Protein AF-A0A8D8FF95-F1 (afdb_monomer)

Foldseek 3Di:
DADPPDGDDQCDADPVRAGPLLVCLLVLPQVVNVVVQVVQWAWPDDDDPDTDIDTDCQQQDQAHPVRDGDCSHSLNSLVPDPDVSSVVNCPDDVNVVVVVVCCVPPVVVVVVVVVVVVVVVVVVVVCVVVVPDPPPDPPPDPDDDDDDDDDDDDDDDDDDDDPPVVVPPD

InterPro domains:
  IPR024862 Transient receptor potential cation channel subfamily V [PTHR10582] (2-151)
  IPR036770 Ankyrin repeat-containing domain superfamily [G3DSA:1.25.40.20] (1-91)

pLDDT: mean 76.18, std 18.36, range [29.77, 95.88]

Structure (mmCIF, N/CA/C/O backbone):
data_AF-A0A8D8FF95-F1
#
_entry.id   AF-A0A8D8FF95-F1
#
loop_
_atom_site.group_PDB
_atom_site.id
_atom_site.type_symbol
_atom_site.label_atom_id
_atom_site.label_alt_id
_atom_site.label_comp_id
_atom_site.label_asym_id
_atom_site.label_entity_id
_atom_site.label_seq_id
_atom_site.pdbx_PDB_ins_code
_atom_site.Cartn_x
_atom_site.Cartn_y
_atom_site.Cartn_z
_atom_site.occupancy
_atom_site.B_iso_or_equiv
_atom_site.auth_seq_id
_atom_site.auth_comp_id
_atom_site.auth_asym_id
_atom_site.auth_atom_id
_atom_site.pdbx_PDB_model_num
ATOM 1 N N . LEU A 1 1 ? -17.511 2.266 16.626 1.00 48.50 1 LEU A N 1
ATOM 2 C CA . LEU A 1 1 ? -18.658 1.929 17.514 1.00 48.50 1 LEU A CA 1
ATOM 3 C C . LEU A 1 1 ? -18.395 0.623 18.272 1.00 48.50 1 LEU A C 1
ATOM 5 O O . LEU A 1 1 ? -18.107 -0.384 17.639 1.00 48.50 1 LEU A O 1
ATOM 9 N N . ARG A 1 2 ? -18.455 0.616 19.614 1.00 53.12 2 ARG A N 1
ATOM 10 C CA . ARG A 1 2 ? -18.244 -0.594 20.437 1.00 53.12 2 ARG A CA 1
ATOM 11 C C . ARG A 1 2 ? -19.607 -1.214 20.750 1.00 53.12 2 ARG A C 1
ATOM 13 O O . ARG A 1 2 ? -20.414 -0.587 21.428 1.00 53.12 2 ARG A O 1
ATOM 20 N N . HIS A 1 3 ? -19.891 -2.407 20.229 1.00 58.53 3 HIS A N 1
ATOM 21 C CA . HIS A 1 3 ? -21.154 -3.083 20.519 1.00 58.53 3 HIS A CA 1
ATOM 22 C C . HIS A 1 3 ? -21.218 -3.431 22.024 1.00 58.53 3 HIS A C 1
ATOM 24 O O . HIS A 1 3 ? -20.295 -4.069 22.535 1.00 58.53 3 HIS A O 1
ATOM 30 N N . PRO A 1 4 ? -22.268 -3.019 22.758 1.00 64.50 4 PRO A N 1
ATOM 31 C CA . PRO A 1 4 ? -22.292 -3.085 24.223 1.00 64.50 4 PRO A CA 1
ATOM 32 C C . PRO A 1 4 ? -22.402 -4.507 24.794 1.00 64.50 4 PRO A C 1
ATOM 34 O O . PRO A 1 4 ? -22.164 -4.693 25.982 1.00 64.50 4 PRO A O 1
ATOM 37 N N . LYS A 1 5 ? -22.763 -5.514 23.982 1.00 62.97 5 LYS A N 1
ATOM 38 C CA . LYS A 1 5 ? -23.027 -6.887 24.462 1.00 62.97 5 LYS A CA 1
ATOM 39 C C . LYS A 1 5 ? -22.047 -7.951 23.967 1.00 62.97 5 LYS A C 1
ATOM 41 O O . LYS A 1 5 ? -21.914 -8.984 24.606 1.00 62.97 5 LYS A O 1
ATOM 46 N N . LEU A 1 6 ? -21.374 -7.724 22.841 1.00 62.75 6 LEU A N 1
ATOM 47 C CA . LEU A 1 6 ? -20.467 -8.696 22.220 1.00 62.75 6 LEU A CA 1
ATOM 48 C C . LEU A 1 6 ? -19.271 -7.951 21.623 1.00 62.75 6 LEU A C 1
ATOM 50 O O . LEU A 1 6 ? -19.495 -7.038 20.826 1.00 62.75 6 LEU A O 1
ATOM 54 N N . PRO A 1 7 ? -18.027 -8.315 21.979 1.00 65.56 7 PRO A N 1
ATOM 55 C CA . PRO A 1 7 ? -16.849 -7.742 21.348 1.00 65.56 7 PRO A CA 1
ATOM 56 C C . PRO A 1 7 ? -16.777 -8.160 19.876 1.00 65.56 7 PRO A C 1
ATOM 58 O O . PRO A 1 7 ? -17.186 -9.264 19.508 1.00 65.56 7 PRO A O 1
ATOM 61 N N . CYS A 1 8 ? -16.226 -7.285 19.036 1.00 63.50 8 CYS A N 1
ATOM 62 C CA . CYS A 1 8 ? -15.964 -7.600 17.637 1.00 63.50 8 CYS A CA 1
ATOM 63 C C . CYS A 1 8 ? -14.903 -8.710 17.562 1.00 63.50 8 CYS A C 1
ATOM 65 O O . CYS A 1 8 ? -13.784 -8.541 18.049 1.00 63.50 8 CYS A O 1
ATOM 67 N N . LYS A 1 9 ? -15.263 -9.871 17.005 1.00 68.00 9 LYS A N 1
ATOM 68 C CA . LYS A 1 9 ? -14.341 -10.993 16.797 1.00 68.00 9 LYS A CA 1
ATOM 69 C C . LYS A 1 9 ? -13.789 -10.924 15.375 1.00 68.00 9 LYS A C 1
ATOM 71 O O . LYS A 1 9 ? -14.380 -11.467 14.449 1.00 68.00 9 LYS A O 1
ATOM 76 N N . ASN A 1 10 ? -12.640 -10.277 15.215 1.00 70.62 10 ASN A N 1
ATOM 77 C CA . ASN A 1 10 ? -12.055 -10.013 13.894 1.00 70.62 10 ASN A CA 1
ATOM 78 C C . ASN A 1 10 ? -11.451 -11.261 13.216 1.00 70.62 10 ASN A C 1
ATOM 80 O O . ASN A 1 10 ? -11.166 -11.219 12.027 1.00 70.62 10 ASN A O 1
ATOM 84 N N . GLY A 1 11 ? -11.250 -12.359 13.954 1.00 73.56 11 GLY A N 1
ATOM 85 C CA . GLY A 1 11 ? -10.604 -13.581 13.453 1.00 73.56 11 GLY A CA 1
ATOM 86 C C . GLY A 1 11 ? -11.549 -14.695 12.994 1.00 73.56 11 GLY A C 1
ATOM 87 O O . GLY A 1 11 ? -11.071 -15.767 12.641 1.00 73.56 11 GLY A O 1
ATOM 88 N N . ILE A 1 12 ? -12.872 -14.495 13.036 1.00 82.62 12 ILE A N 1
ATOM 89 C CA . ILE A 1 12 ? -13.821 -15.514 12.560 1.00 82.62 12 ILE A CA 1
ATOM 90 C C . ILE A 1 12 ? -13.899 -15.436 11.040 1.00 82.62 12 ILE A C 1
ATOM 92 O O . ILE A 1 12 ? -14.156 -14.368 10.493 1.00 82.62 12 ILE A O 1
ATOM 96 N N . VAL A 1 13 ? -13.705 -16.569 10.375 1.00 86.56 13 VAL A N 1
ATOM 97 C CA . VAL A 1 13 ? -13.833 -16.685 8.922 1.00 86.56 13 VAL A CA 1
ATOM 98 C C . VAL A 1 13 ? -15.236 -17.144 8.528 1.00 86.56 13 VAL A C 1
ATOM 100 O O . VAL A 1 13 ? -15.884 -17.887 9.265 1.00 86.56 13 VAL A O 1
ATOM 103 N N . ASN A 1 14 ? -15.709 -16.690 7.369 1.00 88.31 14 ASN A N 1
ATOM 104 C CA . ASN A 1 14 ? -16.917 -17.221 6.737 1.00 88.31 14 ASN A CA 1
ATOM 105 C C . ASN A 1 14 ? -16.626 -18.537 5.980 1.00 88.31 14 ASN A C 1
ATOM 107 O O . ASN A 1 14 ? -15.486 -18.997 5.933 1.00 88.31 14 ASN A O 1
ATOM 111 N N . GLU A 1 15 ? -17.643 -19.126 5.341 1.00 89.19 15 GLU A N 1
ATOM 112 C CA . GLU A 1 15 ? -17.494 -20.341 4.512 1.00 89.19 15 GLU A CA 1
ATOM 113 C C . GLU A 1 15 ? -16.517 -20.163 3.336 1.00 89.19 15 GLU A C 1
ATOM 115 O O . GLU A 1 15 ? -15.928 -21.129 2.863 1.00 89.19 15 GLU A O 1
ATOM 120 N N . ALA A 1 16 ? -16.297 -18.922 2.897 1.00 84.50 16 ALA A N 1
ATOM 121 C CA . ALA A 1 16 ? -15.318 -18.567 1.874 1.00 84.50 16 ALA A CA 1
ATOM 122 C C . ALA A 1 16 ? -13.911 -18.278 2.444 1.00 84.50 16 ALA A C 1
ATOM 124 O O . ALA A 1 16 ? -13.042 -17.812 1.710 1.00 84.50 16 ALA A O 1
ATOM 125 N N . GLY A 1 17 ? -13.676 -18.509 3.742 1.00 84.44 17 GLY A N 1
ATOM 126 C CA . GLY A 1 17 ? -12.381 -18.284 4.391 1.00 84.44 17 GLY A CA 1
ATOM 127 C C . GLY A 1 17 ? -12.026 -16.812 4.639 1.00 84.44 17 GLY A C 1
ATOM 128 O O . GLY A 1 17 ? -10.872 -16.502 4.924 1.00 84.44 17 GLY A O 1
ATOM 129 N N . LEU A 1 18 ? -12.991 -15.895 4.536 1.00 86.50 18 LEU A N 1
ATOM 130 C CA . LEU A 1 18 ? -12.795 -14.453 4.695 1.00 86.50 18 LEU A CA 1
ATOM 131 C C . LEU A 1 18 ? -13.155 -14.008 6.114 1.00 86.50 18 LEU A C 1
ATOM 133 O O . LEU A 1 18 ? -14.257 -14.261 6.602 1.00 86.50 18 LEU A O 1
ATOM 137 N N . THR A 1 19 ? -12.242 -13.280 6.748 1.00 88.62 19 THR A N 1
ATOM 138 C CA . THR A 1 19 ? -12.520 -12.481 7.949 1.00 88.62 19 THR A CA 1
ATOM 139 C C . THR A 1 19 ? -13.381 -11.260 7.600 1.00 88.62 19 THR A C 1
ATOM 141 O O . THR A 1 19 ? -13.372 -10.829 6.441 1.00 88.62 19 THR A O 1
ATOM 144 N N . PRO A 1 20 ? -14.071 -10.626 8.569 1.00 88.44 20 PRO A N 1
ATOM 145 C CA . PRO A 1 20 ? -14.856 -9.414 8.325 1.00 88.44 20 PRO A CA 1
ATOM 146 C C . PRO A 1 20 ? -14.057 -8.300 7.635 1.00 88.44 20 PRO A C 1
ATOM 148 O O . PRO A 1 20 ? -14.585 -7.625 6.755 1.00 88.44 20 PRO A O 1
ATOM 151 N N . LEU A 1 21 ? -12.768 -8.167 7.972 1.00 88.38 21 LEU A N 1
ATOM 152 C CA . LEU A 1 21 ? -11.862 -7.198 7.354 1.00 88.38 21 LEU A CA 1
ATOM 153 C C . LEU A 1 21 ? -11.608 -7.532 5.876 1.00 88.38 21 LEU A C 1
ATOM 155 O O . LEU A 1 21 ? -11.799 -6.692 5.000 1.00 88.38 21 LEU A O 1
ATOM 159 N N . THR A 1 22 ? -11.232 -8.778 5.581 1.00 89.38 22 THR A N 1
ATOM 160 C CA . THR A 1 22 ? -10.985 -9.233 4.199 1.00 89.38 22 THR A CA 1
ATOM 161 C C . THR A 1 22 ? -12.263 -9.265 3.355 1.00 89.38 22 THR A C 1
ATOM 163 O O . THR A 1 22 ? -12.218 -9.056 2.146 1.00 89.38 22 THR A O 1
ATOM 166 N N . LEU A 1 23 ? -13.424 -9.464 3.988 1.00 90.00 23 LEU A N 1
ATOM 167 C CA . LEU A 1 23 ? -14.730 -9.379 3.344 1.00 90.00 23 LEU A CA 1
ATOM 168 C C . LEU A 1 23 ? -15.058 -7.932 2.954 1.00 90.00 23 LEU A C 1
ATOM 170 O O . LEU A 1 23 ? -15.501 -7.701 1.832 1.00 90.00 23 LEU A O 1
ATOM 174 N N . ALA A 1 24 ? -14.802 -6.962 3.840 1.00 89.62 24 ALA A N 1
ATOM 175 C CA . ALA A 1 24 ? -14.959 -5.540 3.527 1.00 89.62 24 ALA A CA 1
ATOM 176 C C . ALA A 1 24 ? -14.076 -5.128 2.337 1.00 89.62 24 ALA A C 1
ATOM 178 O O . ALA A 1 24 ? -14.561 -4.460 1.421 1.00 89.62 24 ALA A O 1
ATOM 179 N N . CYS A 1 25 ? -12.835 -5.631 2.304 1.00 89.31 25 CYS A N 1
ATOM 180 C CA . CYS A 1 25 ? -11.923 -5.458 1.173 1.00 89.31 25 CYS A CA 1
ATOM 181 C C . CYS A 1 25 ? -12.515 -6.045 -0.108 1.00 89.31 25 CYS A C 1
ATOM 183 O O . CYS A 1 25 ? -12.583 -5.356 -1.111 1.00 89.31 25 CYS A O 1
ATOM 185 N N . ARG A 1 26 ? -13.020 -7.285 -0.075 1.00 90.31 26 ARG A N 1
ATOM 186 C CA . ARG A 1 26 ? -13.570 -7.953 -1.267 1.00 90.31 26 ARG A CA 1
ATOM 187 C C . ARG A 1 26 ? -14.818 -7.275 -1.837 1.00 90.31 26 ARG A C 1
ATOM 189 O O . ARG A 1 26 ? -15.080 -7.365 -3.036 1.00 90.31 26 ARG A O 1
ATOM 196 N N . ILE A 1 27 ? -15.626 -6.650 -0.986 1.00 90.44 27 ILE A N 1
ATOM 197 C CA . ILE A 1 27 ? -16.832 -5.938 -1.423 1.00 90.44 27 ILE A CA 1
ATOM 198 C C . ILE A 1 27 ? -16.463 -4.565 -2.011 1.00 90.44 27 ILE A C 1
ATOM 200 O O . ILE A 1 27 ? -17.156 -4.110 -2.928 1.00 90.44 27 ILE A O 1
ATOM 204 N N . GLY A 1 28 ? -15.366 -3.958 -1.548 1.00 88.56 28 GLY A N 1
ATOM 205 C CA . GLY A 1 28 ? -14.968 -2.596 -1.901 1.00 88.56 28 GLY A CA 1
ATOM 206 C C . GLY A 1 28 ? -15.656 -1.548 -1.021 1.00 88.56 28 GLY A C 1
ATOM 207 O O . GLY A 1 28 ? -16.159 -0.570 -1.546 1.00 88.56 28 GLY A O 1
ATOM 208 N N . ARG A 1 29 ? -15.779 -1.785 0.296 1.00 90.06 29 ARG A N 1
ATOM 209 C CA . ARG A 1 29 ? -16.301 -0.790 1.260 1.00 90.06 29 ARG A CA 1
ATOM 210 C C . ARG A 1 29 ? -15.165 -0.158 2.062 1.00 90.06 29 ARG A C 1
ATOM 212 O O . ARG A 1 29 ? -14.773 -0.693 3.102 1.00 90.06 29 ARG A O 1
ATOM 219 N N . ASP A 1 30 ? -14.637 0.945 1.560 1.00 88.88 30 ASP A N 1
ATOM 220 C CA . ASP A 1 30 ? -13.476 1.673 2.081 1.00 88.88 30 ASP A CA 1
ATOM 221 C C . ASP A 1 30 ? -13.720 2.291 3.470 1.00 88.88 30 ASP A C 1
ATOM 223 O O . ASP A 1 30 ? -12.899 2.108 4.372 1.00 88.88 30 ASP A O 1
ATOM 227 N N . GLU A 1 31 ? -14.879 2.913 3.703 1.00 88.62 31 GLU A N 1
ATOM 228 C CA . GLU A 1 31 ? -15.222 3.518 5.000 1.00 88.62 31 GLU A CA 1
ATOM 229 C C . GLU A 1 31 ? -15.203 2.485 6.139 1.00 88.62 31 GLU A C 1
ATOM 231 O O . GLU A 1 31 ? -14.570 2.680 7.179 1.00 88.62 31 GLU A O 1
ATOM 236 N N . VAL A 1 32 ? -15.860 1.340 5.915 1.00 89.19 32 VAL A N 1
ATOM 237 C CA . VAL A 1 32 ? -15.946 0.242 6.891 1.00 89.19 32 VAL A CA 1
ATOM 238 C C . VAL A 1 32 ? -14.571 -0.368 7.135 1.00 89.19 32 VAL A C 1
ATOM 240 O O . VAL A 1 32 ? -14.231 -0.694 8.273 1.00 89.19 32 VAL A O 1
ATOM 243 N N . PHE A 1 33 ? -13.775 -0.520 6.076 1.00 88.69 33 PHE A N 1
ATOM 244 C CA . PHE A 1 33 ? -12.403 -0.995 6.183 1.00 88.69 33 PHE A CA 1
ATOM 245 C C . PHE A 1 33 ? -11.568 -0.069 7.075 1.00 88.69 33 PHE A C 1
ATOM 247 O O . PHE A 1 33 ? -10.939 -0.550 8.020 1.00 88.69 33 PHE A O 1
ATOM 254 N N . ARG A 1 34 ? -11.624 1.248 6.841 1.00 86.56 34 ARG A N 1
ATOM 255 C CA . ARG A 1 34 ? -10.876 2.235 7.628 1.00 86.56 34 ARG A CA 1
ATOM 256 C C . ARG A 1 34 ? -11.298 2.231 9.093 1.00 86.56 34 ARG A C 1
ATOM 258 O O . ARG A 1 34 ? -10.435 2.146 9.964 1.00 86.56 34 ARG A O 1
ATOM 265 N N . GLU A 1 35 ? -12.601 2.234 9.375 1.00 87.50 35 GLU A N 1
ATOM 266 C CA . GLU A 1 35 ? -13.094 2.162 10.756 1.00 87.50 35 GLU A CA 1
ATOM 267 C C . GLU A 1 35 ? -12.662 0.869 11.460 1.00 87.50 35 GLU A C 1
ATOM 269 O O . GLU A 1 35 ? -12.222 0.902 12.611 1.00 87.50 35 GLU A O 1
ATOM 274 N N . MET A 1 36 ? -12.763 -0.286 10.792 1.00 86.69 36 MET A N 1
ATOM 275 C CA . MET A 1 36 ? -12.325 -1.564 11.366 1.00 86.69 36 MET A CA 1
ATOM 276 C C . MET A 1 36 ? -10.826 -1.566 11.670 1.00 86.69 36 MET A C 1
ATOM 278 O O . MET A 1 36 ? -10.400 -2.124 12.686 1.00 86.69 36 MET A O 1
ATOM 282 N N . LEU A 1 37 ? -10.036 -0.940 10.802 1.00 85.56 37 LEU A N 1
ATOM 283 C CA . LEU A 1 37 ? -8.591 -0.875 10.930 1.00 85.56 37 LEU A CA 1
ATOM 284 C C . LEU A 1 37 ? -8.181 0.066 12.075 1.00 85.56 37 LEU A C 1
ATOM 286 O O . LEU A 1 37 ? -7.374 -0.329 12.918 1.00 85.56 37 LEU A O 1
ATOM 290 N N . GLU A 1 38 ? -8.815 1.232 12.197 1.00 84.69 38 GLU A N 1
ATOM 291 C CA . GLU A 1 38 ? -8.641 2.158 13.327 1.00 84.69 38 GLU A CA 1
ATOM 292 C C . GLU A 1 38 ? -9.074 1.542 14.664 1.00 84.69 38 GLU A C 1
ATOM 294 O O . GLU A 1 38 ? -8.375 1.684 15.665 1.00 84.69 38 GLU A O 1
ATOM 299 N N . LEU A 1 39 ? -10.175 0.784 14.692 1.00 84.88 39 LEU A N 1
ATOM 300 C CA . LEU A 1 39 ? -10.617 0.064 15.894 1.00 84.88 39 LEU A CA 1
ATOM 301 C C . LEU A 1 39 ? -9.657 -1.056 16.312 1.00 84.88 39 LEU A C 1
ATOM 303 O O . LEU A 1 39 ? -9.619 -1.425 17.487 1.00 84.88 39 LEU A O 1
ATOM 307 N N . SER A 1 40 ? -8.921 -1.627 15.357 1.00 82.38 40 SER A N 1
ATOM 308 C CA . SER A 1 40 ? -7.906 -2.650 15.623 1.00 82.38 40 SER A CA 1
ATO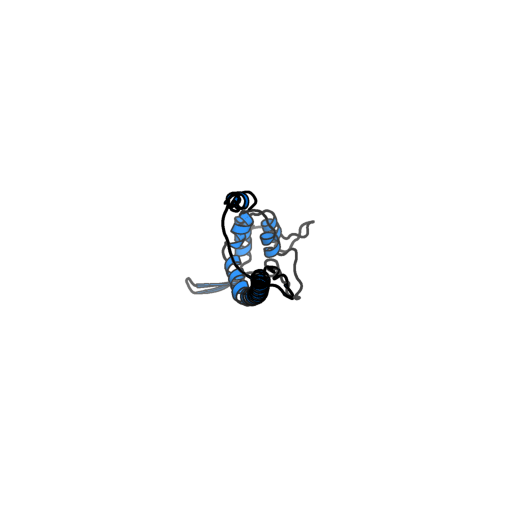M 309 C C . SER A 1 40 ? -6.564 -2.065 16.072 1.00 82.38 40 SER A C 1
ATOM 311 O O . SER A 1 40 ? -5.710 -2.809 16.560 1.00 82.38 40 SER A O 1
ATOM 313 N N . ALA A 1 41 ? -6.382 -0.751 15.923 1.00 85.44 41 ALA A N 1
ATOM 314 C CA . ALA A 1 41 ? -5.166 -0.063 16.307 1.00 85.44 41 ALA A CA 1
ATOM 315 C C . ALA A 1 41 ? -4.992 -0.077 17.828 1.00 85.44 41 ALA A C 1
ATOM 317 O O . ALA A 1 41 ? -5.927 0.153 18.599 1.00 85.44 41 ALA A O 1
ATOM 318 N N . ARG A 1 42 ? -3.759 -0.319 18.268 1.00 88.19 42 ARG A N 1
ATOM 319 C CA . ARG A 1 42 ? -3.378 -0.264 19.675 1.00 88.19 42 ARG A CA 1
ATOM 320 C C . ARG A 1 42 ? -2.485 0.939 19.916 1.00 88.19 42 ARG A C 1
ATOM 322 O O . ARG A 1 42 ? -1.380 0.998 19.390 1.00 88.19 42 ARG A O 1
ATOM 329 N N . GLU A 1 43 ? -2.941 1.857 20.756 1.00 89.75 43 GLU A N 1
ATOM 330 C CA . GLU A 1 43 ? -2.120 2.965 21.240 1.00 89.75 43 GLU A CA 1
ATOM 331 C C . GLU A 1 43 ? -1.044 2.430 22.200 1.00 89.75 43 GLU A C 1
ATOM 333 O O . GLU A 1 43 ? -1.347 1.733 23.173 1.00 89.75 43 GLU A O 1
ATOM 338 N N . PHE A 1 44 ? 0.221 2.718 21.901 1.00 90.56 44 PHE A N 1
ATOM 339 C CA . PHE A 1 44 ? 1.358 2.419 22.771 1.00 90.56 44 PHE A CA 1
ATOM 340 C C . PHE A 1 44 ? 1.562 3.526 23.801 1.00 90.56 44 PHE A C 1
ATOM 342 O O . PHE A 1 44 ? 1.762 3.242 24.980 1.00 90.56 44 PHE A O 1
ATOM 349 N N . TRP A 1 45 ? 1.520 4.780 23.351 1.00 93.12 45 TRP A N 1
ATOM 350 C CA . TRP A 1 45 ? 1.642 5.962 24.197 1.00 93.12 45 TRP A CA 1
ATOM 351 C C . TRP A 1 45 ? 1.066 7.196 23.495 1.00 93.12 45 TRP A C 1
ATOM 353 O O . TRP A 1 45 ? 1.017 7.269 22.263 1.00 93.12 45 TRP A O 1
ATOM 363 N N . ARG A 1 46 ? 0.694 8.197 24.297 1.00 94.25 46 ARG A N 1
ATOM 364 C CA . ARG A 1 46 ? 0.273 9.520 23.832 1.00 94.25 46 ARG A CA 1
ATOM 365 C C . ARG A 1 46 ? 0.831 10.607 24.729 1.00 94.25 46 ARG A C 1
ATOM 367 O O . ARG A 1 46 ? 0.674 10.558 25.947 1.00 94.25 46 ARG A O 1
ATOM 374 N N . TYR A 1 47 ? 1.444 11.605 24.108 1.00 94.06 47 TYR A N 1
ATOM 375 C CA . TYR A 1 47 ? 1.912 12.814 24.766 1.00 94.06 47 TYR A CA 1
ATOM 376 C C . TYR A 1 47 ? 1.287 14.027 24.084 1.00 94.06 47 TYR A C 1
ATOM 378 O O . TYR A 1 47 ? 1.649 14.370 22.960 1.00 94.06 47 TYR A O 1
ATOM 386 N N . SER A 1 48 ? 0.343 14.677 24.769 1.00 93.31 48 SER A N 1
ATOM 387 C CA . SER A 1 48 ? -0.396 15.827 24.237 1.00 93.31 48 SER A CA 1
ATOM 388 C C . SER A 1 48 ? -1.038 15.521 22.868 1.00 93.31 48 SER A C 1
ATOM 390 O O . SER A 1 48 ? -2.001 14.755 22.804 1.00 93.31 48 SER A O 1
ATOM 392 N N . ASN A 1 49 ? -0.494 16.075 21.779 1.00 92.12 49 ASN A N 1
ATOM 393 C CA . ASN A 1 49 ? -0.940 15.910 20.395 1.00 92.12 49 ASN A CA 1
ATOM 394 C C . ASN A 1 49 ? -0.200 14.806 19.615 1.00 92.12 49 ASN A C 1
ATOM 396 O O . ASN A 1 49 ? -0.556 14.539 18.469 1.00 92.12 49 ASN A O 1
ATOM 400 N N . ILE A 1 50 ? 0.822 14.173 20.197 1.00 91.12 50 ILE A N 1
ATOM 401 C CA . ILE A 1 50 ? 1.598 13.107 19.553 1.00 91.12 50 ILE A CA 1
ATOM 402 C C . ILE A 1 50 ? 1.114 11.754 20.073 1.00 91.12 50 ILE A C 1
ATOM 404 O O . ILE A 1 50 ? 1.051 11.529 21.282 1.00 91.12 50 ILE A O 1
ATOM 408 N N . THR A 1 51 ? 0.786 10.844 19.155 1.00 90.06 51 THR A N 1
ATOM 409 C CA . THR A 1 51 ? 0.344 9.475 19.453 1.00 90.06 51 THR A CA 1
ATOM 410 C C . THR A 1 51 ? 1.224 8.469 18.724 1.00 90.06 51 THR A C 1
ATOM 412 O O . THR A 1 51 ? 1.579 8.666 17.561 1.00 90.06 51 THR A O 1
ATOM 415 N N . CYS A 1 52 ? 1.575 7.380 19.402 1.00 88.69 52 CYS A N 1
ATOM 416 C CA . CYS A 1 52 ? 2.177 6.210 18.780 1.00 88.69 52 CYS A CA 1
ATOM 417 C C . CYS A 1 52 ? 1.180 5.062 18.864 1.00 88.69 52 CYS A C 1
ATOM 419 O O . CYS A 1 52 ? 0.862 4.593 19.957 1.00 88.69 52 CYS A O 1
ATOM 421 N N . SER A 1 53 ? 0.710 4.607 17.706 1.00 88.06 53 SER A N 1
ATOM 422 C CA . SER A 1 53 ? -0.265 3.526 17.592 1.00 88.06 53 SER A CA 1
ATOM 423 C C . SER A 1 53 ? 0.242 2.462 16.628 1.00 88.06 53 SER A C 1
ATOM 425 O O . SER A 1 53 ? 0.786 2.783 15.574 1.00 88.06 53 SER A O 1
ATOM 427 N N . GLY A 1 54 ? 0.070 1.196 16.995 1.00 88.38 54 GLY A N 1
ATOM 428 C CA . GLY A 1 54 ? 0.409 0.041 16.171 1.00 88.38 54 GLY A CA 1
ATOM 429 C C . GLY A 1 54 ? -0.823 -0.590 15.545 1.00 88.38 54 GLY A C 1
ATOM 430 O O . GLY A 1 54 ? -1.835 -0.777 16.222 1.00 88.38 54 GLY A O 1
ATOM 431 N N . TYR A 1 55 ? -0.708 -0.975 14.276 1.00 87.75 55 TYR A N 1
ATOM 432 C CA . TYR A 1 55 ? -1.747 -1.690 13.539 1.00 87.75 55 TYR A CA 1
ATOM 433 C C . TYR A 1 55 ? -1.350 -3.162 13.356 1.00 87.75 55 TYR A C 1
ATOM 435 O O . TYR A 1 55 ? -0.197 -3.446 13.022 1.00 87.75 55 TYR A O 1
ATOM 443 N N . PRO A 1 56 ? -2.265 -4.120 13.578 1.00 80.94 56 PRO A N 1
ATOM 444 C CA . PRO A 1 56 ? -1.966 -5.536 13.403 1.00 80.94 56 PRO A CA 1
ATOM 445 C C . PRO A 1 56 ? -1.814 -5.897 11.915 1.00 80.94 56 PRO A C 1
ATOM 447 O O . PRO A 1 56 ? -2.722 -5.677 11.119 1.00 80.94 56 PRO A O 1
ATOM 450 N N . LEU A 1 57 ? -0.682 -6.507 11.548 1.00 77.69 57 LEU A N 1
ATOM 451 C CA . LEU A 1 57 ? -0.326 -6.796 10.148 1.00 77.69 57 LEU A CA 1
ATOM 452 C C . LEU A 1 57 ? -0.794 -8.169 9.629 1.00 77.69 57 LEU A C 1
ATOM 454 O O . LEU A 1 57 ? -0.892 -8.347 8.422 1.00 77.69 57 LEU A O 1
ATOM 458 N N . ASN A 1 58 ? -1.135 -9.126 10.503 1.00 72.94 58 ASN A N 1
ATOM 459 C CA . ASN A 1 58 ? -1.323 -10.547 10.143 1.00 72.94 58 ASN A CA 1
ATOM 460 C C . ASN A 1 58 ? -2.357 -10.839 9.036 1.00 72.94 58 ASN A C 1
ATOM 462 O O . ASN A 1 58 ? -2.215 -11.823 8.317 1.00 72.94 58 ASN A O 1
ATOM 466 N N . ALA A 1 59 ? -3.421 -10.037 8.934 1.00 71.50 59 ALA A N 1
ATOM 467 C CA . ALA A 1 59 ? -4.447 -10.172 7.890 1.00 71.50 59 ALA A CA 1
ATOM 468 C C . ALA A 1 59 ? -4.399 -9.031 6.861 1.00 71.50 59 ALA A C 1
ATOM 470 O O . ALA A 1 59 ? -5.102 -9.074 5.850 1.00 71.50 59 ALA A O 1
ATOM 471 N N . LEU A 1 60 ? -3.597 -8.001 7.143 1.00 78.62 60 LEU A N 1
ATOM 472 C CA . LEU A 1 60 ? -3.450 -6.825 6.299 1.00 78.62 60 LEU A CA 1
ATOM 473 C C . LEU A 1 60 ? -2.377 -7.066 5.237 1.00 78.62 60 LEU A C 1
ATOM 475 O O . LEU A 1 60 ? -2.603 -6.774 4.066 1.00 78.62 60 LEU A O 1
ATOM 479 N N . ASP A 1 61 ? -1.245 -7.638 5.648 1.00 82.31 61 ASP A N 1
ATOM 480 C CA . ASP A 1 61 ? -0.086 -7.861 4.797 1.00 82.31 61 ASP A CA 1
ATOM 481 C C . ASP A 1 61 ? -0.074 -9.254 4.146 1.00 82.31 61 ASP A C 1
ATOM 483 O O . ASP A 1 61 ? -0.656 -10.208 4.660 1.00 82.31 61 ASP A O 1
ATOM 487 N N . THR A 1 62 ? 0.608 -9.387 3.007 1.00 81.19 62 THR A N 1
ATOM 488 C CA . THR A 1 62 ? 0.740 -10.627 2.223 1.00 81.19 62 THR A CA 1
ATOM 489 C C . THR A 1 62 ? 1.652 -11.666 2.891 1.00 81.19 62 THR A C 1
ATOM 491 O O . THR A 1 62 ? 1.708 -12.807 2.438 1.00 81.19 62 THR A O 1
ATOM 494 N N . LEU A 1 63 ? 2.373 -11.308 3.957 1.00 76.12 63 LEU A N 1
ATOM 495 C CA . LEU A 1 63 ? 3.299 -12.201 4.656 1.00 76.12 63 LEU A CA 1
ATOM 496 C C . LEU A 1 63 ? 2.735 -12.612 6.021 1.00 76.12 63 LEU A C 1
ATOM 498 O O . LEU A 1 63 ? 2.373 -11.757 6.830 1.00 76.12 63 LEU A O 1
ATOM 502 N N . MET A 1 64 ? 2.692 -13.916 6.292 1.00 73.69 64 MET A N 1
ATOM 503 C CA . MET A 1 64 ? 2.385 -14.434 7.626 1.00 73.69 64 MET A CA 1
ATOM 504 C C . MET A 1 64 ? 3.651 -14.445 8.510 1.00 73.69 64 MET A C 1
ATOM 506 O O . MET A 1 64 ? 4.771 -14.438 7.992 1.00 73.69 64 MET A O 1
ATOM 510 N N . PRO A 1 65 ? 3.513 -14.502 9.851 1.00 71.94 65 PRO A N 1
ATOM 511 C CA . PRO A 1 65 ? 4.655 -14.550 10.773 1.00 71.94 65 PRO A CA 1
ATOM 512 C C . PRO A 1 65 ? 5.570 -15.773 10.603 1.00 71.94 65 PRO A C 1
ATOM 514 O O . PRO A 1 65 ? 6.690 -15.767 11.102 1.00 71.94 65 PRO A O 1
ATOM 517 N N . ASP A 1 66 ? 5.101 -16.818 9.922 1.00 78.50 66 ASP A N 1
ATOM 518 C CA . ASP A 1 66 ? 5.868 -18.023 9.588 1.00 78.50 66 ASP A CA 1
ATOM 519 C C . ASP A 1 66 ? 6.688 -17.884 8.288 1.00 78.50 66 ASP A C 1
ATOM 521 O O . ASP A 1 66 ? 7.379 -18.820 7.889 1.00 78.50 66 ASP A O 1
ATOM 525 N N . GLY A 1 67 ? 6.619 -16.725 7.623 1.00 73.88 67 GLY A N 1
ATOM 526 C CA . GLY A 1 67 ? 7.275 -16.464 6.342 1.00 73.88 67 GLY A CA 1
ATOM 527 C C . GLY A 1 67 ? 6.504 -16.973 5.120 1.00 73.88 67 GLY A C 1
ATOM 528 O O . GLY A 1 67 ? 6.967 -16.786 3.994 1.00 73.88 67 GLY A O 1
ATOM 529 N N . SER A 1 68 ? 5.334 -17.590 5.306 1.00 80.12 68 SER A N 1
ATOM 530 C CA . SER A 1 68 ? 4.465 -18.009 4.207 1.00 80.12 68 SER A CA 1
ATOM 531 C C . SER A 1 68 ? 3.679 -16.832 3.620 1.00 80.12 68 SER A C 1
ATOM 533 O O . SER A 1 68 ? 3.485 -15.786 4.246 1.00 80.12 68 SER A O 1
ATOM 535 N N . THR A 1 69 ? 3.242 -16.992 2.369 1.00 80.62 69 THR A N 1
ATOM 536 C CA . THR A 1 69 ? 2.426 -15.993 1.670 1.00 80.62 69 THR A CA 1
ATOM 537 C C . THR A 1 69 ? 0.948 -16.254 1.938 1.00 80.62 69 THR A C 1
ATOM 539 O O . THR A 1 69 ? 0.443 -17.338 1.641 1.00 80.62 69 THR A O 1
ATOM 542 N N . ASN A 1 70 ? 0.243 -15.255 2.462 1.00 80.31 70 ASN A N 1
ATOM 543 C CA . ASN A 1 70 ? -1.196 -15.316 2.666 1.00 80.31 70 ASN A CA 1
ATOM 544 C C . ASN A 1 70 ? -1.924 -14.754 1.430 1.00 80.31 70 ASN A C 1
ATOM 546 O O . ASN A 1 70 ? -1.932 -13.556 1.156 1.00 80.31 70 ASN A O 1
ATOM 550 N N . TRP A 1 71 ? -2.544 -15.654 0.666 1.00 80.19 71 TRP A N 1
ATOM 551 C CA . TRP A 1 71 ? -3.301 -15.324 -0.548 1.00 80.19 71 TRP A CA 1
ATOM 552 C C . TRP A 1 71 ? -4.666 -14.686 -0.267 1.00 80.19 71 TRP A C 1
ATOM 554 O O . TRP A 1 71 ? -5.277 -14.116 -1.164 1.00 80.19 71 TRP A O 1
ATOM 564 N N . ASN A 1 72 ? -5.139 -14.761 0.976 1.00 81.50 72 ASN A N 1
ATOM 565 C CA . ASN A 1 72 ? -6.385 -14.144 1.424 1.00 81.50 72 ASN A CA 1
ATOM 566 C C . ASN A 1 72 ? -6.134 -12.830 2.181 1.00 81.50 72 ASN A C 1
ATOM 568 O O . ASN A 1 72 ? -7.041 -12.316 2.836 1.00 81.50 72 ASN A O 1
ATOM 572 N N . SER A 1 73 ? -4.917 -12.284 2.115 1.00 85.31 73 SER A N 1
ATOM 573 C CA . SER A 1 73 ? -4.584 -11.005 2.740 1.00 85.31 73 SER A CA 1
ATOM 574 C C . SER A 1 73 ? -5.376 -9.854 2.139 1.00 85.31 73 SER A C 1
ATOM 576 O O . SER A 1 73 ? -5.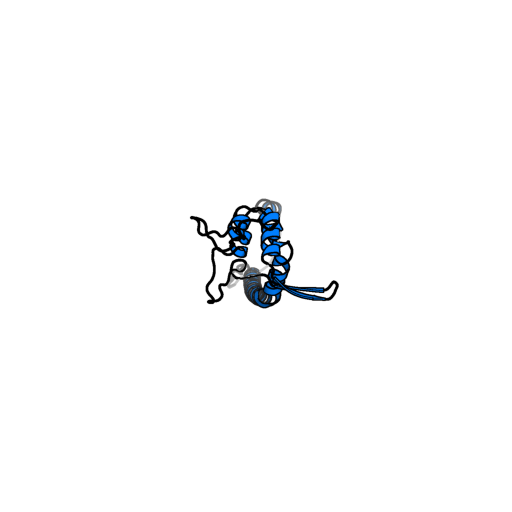609 -9.804 0.929 1.00 85.31 73 SER A O 1
ATOM 578 N N . ALA A 1 74 ? -5.727 -8.883 2.983 1.00 86.94 74 ALA A N 1
ATOM 579 C CA . ALA A 1 74 ? -6.447 -7.686 2.566 1.00 86.94 74 ALA A CA 1
ATOM 580 C C . ALA A 1 74 ? -5.734 -6.971 1.409 1.00 86.94 74 ALA A C 1
ATOM 582 O O . ALA A 1 74 ? -6.359 -6.710 0.388 1.00 86.94 74 ALA A O 1
ATOM 583 N N . LEU A 1 75 ? -4.418 -6.750 1.513 1.00 86.88 75 LEU A N 1
ATOM 584 C CA . LEU A 1 75 ? -3.639 -6.070 0.474 1.00 86.88 75 LEU A CA 1
ATOM 585 C C . LEU A 1 75 ? -3.691 -6.806 -0.877 1.00 86.88 75 LEU A C 1
ATOM 587 O O . LEU A 1 75 ? -3.822 -6.166 -1.914 1.00 86.88 75 LEU A O 1
ATOM 591 N N . PHE A 1 76 ? -3.669 -8.142 -0.882 1.00 88.06 76 PHE A N 1
ATOM 592 C CA . PHE A 1 76 ? -3.781 -8.924 -2.118 1.00 88.06 76 PHE A CA 1
ATOM 593 C C . PHE A 1 76 ? -5.186 -8.851 -2.731 1.00 88.06 76 PHE A C 1
ATOM 595 O O . PHE A 1 76 ? -5.329 -8.713 -3.945 1.00 88.06 76 PHE A O 1
ATOM 602 N N . ILE A 1 77 ? -6.230 -8.905 -1.899 1.00 89.31 77 ILE A N 1
ATOM 603 C CA . ILE A 1 77 ? -7.625 -8.775 -2.344 1.00 89.31 77 ILE A CA 1
ATOM 604 C C . ILE A 1 77 ? -7.875 -7.390 -2.952 1.00 89.31 77 ILE A C 1
ATOM 606 O O . ILE A 1 77 ? -8.524 -7.303 -3.991 1.00 89.31 77 ILE A O 1
ATOM 610 N N . ILE A 1 78 ? -7.347 -6.333 -2.329 1.00 89.44 78 ILE A N 1
ATOM 611 C CA . ILE A 1 78 ? -7.490 -4.953 -2.806 1.00 89.44 78 ILE A CA 1
ATOM 612 C C . ILE A 1 78 ? -6.728 -4.765 -4.126 1.00 89.44 78 ILE A C 1
ATOM 614 O O . ILE A 1 78 ? -7.307 -4.262 -5.083 1.00 89.44 78 ILE A O 1
ATOM 618 N N . LEU A 1 79 ? -5.477 -5.236 -4.221 1.00 87.62 79 LEU A N 1
ATOM 619 C CA . LEU A 1 79 ? -4.673 -5.141 -5.451 1.00 87.62 79 LEU A CA 1
ATOM 620 C C . LEU A 1 79 ? -5.288 -5.890 -6.641 1.00 87.62 79 LEU A C 1
ATOM 622 O O . LEU A 1 79 ? -5.180 -5.432 -7.774 1.00 87.62 79 LEU A O 1
ATOM 626 N N . ASN A 1 80 ? -5.923 -7.039 -6.398 1.00 88.19 80 ASN A N 1
ATOM 627 C CA . ASN A 1 80 ? -6.628 -7.786 -7.445 1.00 88.19 80 ASN A CA 1
ATOM 628 C C . ASN A 1 80 ? -8.017 -7.214 -7.762 1.00 88.19 80 ASN A C 1
ATOM 630 O O . ASN A 1 80 ? -8.687 -7.681 -8.686 1.00 88.19 80 A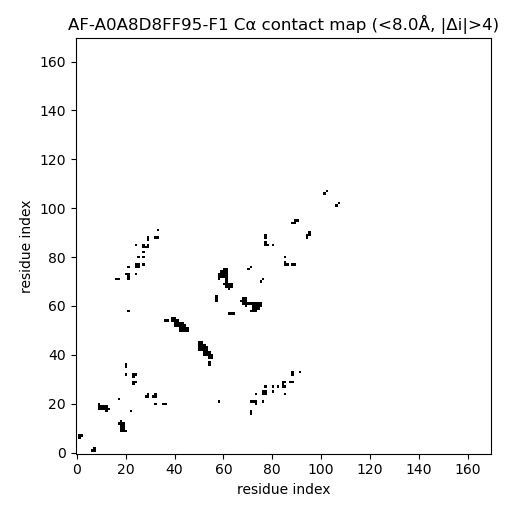SN A O 1
ATOM 634 N N . GLY A 1 81 ? -8.492 -6.256 -6.972 1.00 86.88 81 GLY A N 1
ATOM 635 C CA . GLY A 1 81 ? -9.788 -5.637 -7.153 1.00 86.88 81 GLY A CA 1
ATOM 636 C C . GLY A 1 81 ? -9.796 -4.700 -8.360 1.00 86.88 81 GLY A C 1
ATOM 637 O O . GLY A 1 81 ? -8.974 -3.803 -8.471 1.00 86.88 81 GLY A O 1
ATOM 638 N N . THR A 1 82 ? -10.778 -4.847 -9.249 1.00 86.56 82 THR A N 1
ATOM 639 C CA . THR A 1 82 ? -10.910 -4.012 -10.462 1.00 86.56 82 THR A CA 1
ATOM 640 C C . THR A 1 82 ? -11.785 -2.769 -10.268 1.00 86.56 82 THR A C 1
ATOM 642 O O . THR A 1 82 ? -12.135 -2.102 -11.235 1.00 86.56 82 THR A O 1
ATOM 645 N N . LYS A 1 83 ? -12.219 -2.497 -9.033 1.00 89.00 83 LYS A N 1
ATOM 646 C CA . LYS A 1 83 ? -13.108 -1.372 -8.692 1.00 89.00 83 LYS A CA 1
ATOM 647 C C . LYS A 1 83 ? -12.310 -0.182 -8.172 1.00 89.00 83 LYS A C 1
ATOM 649 O O . LYS A 1 83 ? -11.349 -0.389 -7.436 1.00 89.00 83 LYS A O 1
ATOM 654 N N . GLU A 1 84 ? -12.793 1.026 -8.446 1.00 86.62 84 GLU A N 1
ATOM 655 C CA . GLU A 1 84 ? -12.212 2.283 -7.950 1.00 86.62 84 GLU A CA 1
ATOM 656 C C . GLU A 1 84 ? -12.197 2.362 -6.416 1.00 86.62 84 GLU A C 1
ATOM 658 O O . GLU A 1 84 ? -11.232 2.841 -5.835 1.00 86.62 84 GLU A O 1
ATOM 663 N N . GLU A 1 85 ? -13.185 1.769 -5.741 1.00 88.06 85 GLU A N 1
ATOM 664 C CA . GLU A 1 85 ? -13.216 1.720 -4.271 1.00 88.06 85 GLU A CA 1
ATOM 665 C C . GLU A 1 85 ? -12.001 1.008 -3.659 1.00 88.06 85 GLU A C 1
ATOM 667 O O . GLU A 1 85 ? -11.576 1.323 -2.551 1.00 88.06 85 GLU A O 1
ATOM 672 N N . HIS A 1 86 ? -11.404 0.051 -4.376 1.00 89.88 86 HIS A N 1
ATOM 673 C CA . HIS A 1 86 ? -10.176 -0.596 -3.915 1.00 89.88 86 HIS A CA 1
ATOM 674 C C . HIS A 1 86 ? -8.962 0.335 -4.029 1.00 89.88 86 HIS A C 1
ATOM 676 O O . HIS A 1 86 ? -8.052 0.241 -3.210 1.00 89.88 86 HIS A O 1
ATOM 682 N N . LEU A 1 87 ? -8.952 1.256 -4.998 1.00 87.19 87 LEU A N 1
ATOM 683 C CA . LEU A 1 87 ? -7.918 2.290 -5.089 1.00 87.19 87 LEU A CA 1
ATOM 684 C C . LEU A 1 87 ? -8.050 3.274 -3.921 1.00 87.19 87 LEU A C 1
ATOM 686 O O . LEU A 1 87 ? -7.053 3.562 -3.263 1.00 87.19 87 LEU A O 1
ATOM 690 N N . ASN A 1 88 ? -9.279 3.670 -3.573 1.00 87.50 88 ASN A N 1
ATOM 691 C CA . ASN A 1 88 ? -9.549 4.514 -2.401 1.00 87.50 88 ASN A CA 1
ATOM 692 C C . ASN A 1 88 ? -9.064 3.868 -1.087 1.00 87.50 88 ASN A C 1
ATOM 694 O O . ASN A 1 88 ? -8.562 4.554 -0.198 1.00 87.50 88 ASN A O 1
ATOM 698 N N . MET A 1 89 ? -9.148 2.537 -0.964 1.00 87.75 89 MET A N 1
ATOM 699 C CA . MET A 1 89 ? -8.578 1.806 0.179 1.00 87.75 89 MET A CA 1
ATOM 700 C C . MET A 1 89 ? -7.044 1.837 0.229 1.00 87.75 89 MET A C 1
ATOM 702 O O . MET A 1 89 ? -6.474 1.661 1.308 1.00 87.75 89 MET A O 1
ATOM 706 N N . LEU A 1 90 ? -6.380 2.005 -0.918 1.00 86.62 90 LEU A N 1
ATOM 707 C CA . LEU A 1 90 ? -4.921 2.047 -1.035 1.00 86.62 90 LEU A CA 1
ATOM 708 C C . LEU A 1 90 ? -4.365 3.437 -0.707 1.00 86.62 90 LEU A C 1
ATOM 710 O O . LEU A 1 90 ? -3.401 3.540 0.052 1.00 86.62 90 LEU A O 1
ATOM 714 N N . ASP A 1 91 ? -5.018 4.477 -1.228 1.00 81.56 91 ASP A N 1
ATOM 715 C CA . ASP A 1 91 ? -4.669 5.889 -1.013 1.00 81.56 91 ASP A CA 1
ATOM 716 C C . ASP A 1 91 ? -5.079 6.396 0.388 1.00 81.56 91 ASP A C 1
ATOM 718 O O . ASP A 1 91 ? -4.782 7.521 0.786 1.00 81.56 91 ASP A O 1
ATOM 722 N N . GLY A 1 92 ? -5.765 5.563 1.175 1.00 69.81 92 GLY A N 1
ATOM 723 C CA . GLY A 1 92 ? -6.244 5.902 2.510 1.00 69.81 92 GLY A CA 1
ATOM 724 C C . GLY A 1 92 ? -5.266 5.561 3.644 1.00 69.81 92 GLY A C 1
ATOM 725 O O . GLY A 1 92 ? -5.098 4.404 4.035 1.00 69.81 92 GLY A O 1
ATOM 726 N N . GLY A 1 93 ? -4.719 6.583 4.306 1.00 79.19 93 GLY A N 1
ATOM 727 C CA . GLY A 1 93 ? -4.237 6.489 5.692 1.00 79.19 93 GLY A CA 1
ATOM 728 C C . GLY A 1 93 ? -2.952 5.673 5.905 1.00 79.19 93 GLY A C 1
ATOM 729 O O . GLY A 1 93 ? -1.862 6.094 5.532 1.00 79.19 93 GLY A O 1
ATOM 730 N N . ILE A 1 94 ? -3.040 4.553 6.635 1.00 81.44 94 ILE A N 1
ATOM 731 C CA . ILE A 1 94 ? -1.862 3.752 7.030 1.00 81.44 94 ILE A CA 1
ATOM 732 C C . ILE A 1 94 ? -1.377 2.814 5.916 1.00 81.44 94 ILE A C 1
ATOM 734 O O . ILE A 1 94 ? -0.197 2.468 5.892 1.00 81.44 94 ILE A O 1
ATOM 738 N N . VAL A 1 95 ? -2.266 2.408 5.002 1.00 84.56 95 VAL A N 1
ATOM 739 C CA . VAL A 1 95 ? -1.936 1.475 3.912 1.00 84.56 95 VAL A CA 1
ATOM 740 C C . VAL A 1 95 ? -0.977 2.134 2.923 1.00 84.56 95 VAL A C 1
ATOM 742 O O . VAL A 1 95 ? 0.027 1.522 2.564 1.00 84.56 95 VAL A O 1
ATOM 745 N N . GLU A 1 96 ? -1.213 3.402 2.584 1.00 87.56 96 GLU A N 1
ATOM 746 C CA . GLU A 1 96 ? -0.314 4.220 1.765 1.00 87.56 96 GLU A CA 1
ATOM 747 C C . GLU A 1 96 ? 1.098 4.287 2.372 1.00 87.56 96 GLU A C 1
ATOM 749 O O . GLU A 1 96 ? 2.085 3.980 1.706 1.00 87.56 96 GLU A O 1
ATOM 754 N N . ARG A 1 97 ? 1.205 4.609 3.671 1.00 85.06 97 ARG A N 1
ATOM 755 C CA . ARG A 1 97 ? 2.503 4.679 4.371 1.00 85.06 97 ARG A CA 1
ATOM 756 C C . ARG A 1 97 ? 3.233 3.341 4.359 1.00 85.06 97 ARG A C 1
ATOM 758 O O . ARG A 1 97 ? 4.437 3.294 4.126 1.00 85.06 97 ARG A O 1
ATOM 765 N N . LEU A 1 98 ? 2.500 2.254 4.584 1.00 85.94 98 LEU A N 1
ATOM 766 C CA . LEU A 1 98 ? 3.043 0.901 4.545 1.00 85.94 98 LEU A CA 1
ATOM 767 C C . LEU A 1 98 ? 3.553 0.550 3.137 1.00 85.94 98 LEU A C 1
ATOM 769 O O . LEU A 1 98 ? 4.630 -0.035 3.003 1.00 85.94 98 LEU A O 1
ATOM 773 N N . LEU A 1 99 ? 2.821 0.924 2.085 1.00 85.56 99 LEU A N 1
ATOM 774 C CA . LEU A 1 99 ? 3.246 0.730 0.697 1.00 85.56 99 LEU A CA 1
ATOM 775 C C . LEU A 1 99 ? 4.469 1.575 0.340 1.00 85.56 99 LEU A C 1
ATOM 777 O O . LEU A 1 99 ? 5.378 1.056 -0.306 1.00 85.56 99 LEU A O 1
ATOM 781 N N . ASP A 1 100 ? 4.541 2.823 0.796 1.00 89.00 100 ASP A N 1
ATOM 782 C CA . ASP A 1 100 ? 5.701 3.692 0.583 1.00 89.00 100 ASP A CA 1
ATOM 783 C C . ASP A 1 100 ? 6.961 3.135 1.272 1.00 89.00 100 ASP A C 1
ATOM 785 O O . ASP A 1 100 ? 8.037 3.060 0.669 1.00 89.00 100 ASP A O 1
ATOM 789 N N . GLU A 1 101 ? 6.833 2.629 2.501 1.00 88.00 101 GLU A N 1
ATOM 790 C CA . GLU A 1 101 ? 7.934 1.955 3.200 1.00 88.00 101 GLU A CA 1
ATOM 791 C C . GLU A 1 101 ? 8.391 0.682 2.471 1.00 88.00 101 GLU A C 1
ATOM 793 O O . GLU A 1 101 ? 9.598 0.456 2.291 1.00 88.00 101 GLU A O 1
ATOM 798 N N . LYS A 1 102 ? 7.449 -0.133 1.979 1.00 86.69 102 LYS A N 1
ATOM 799 C CA . LYS A 1 102 ? 7.761 -1.319 1.165 1.00 86.69 102 LYS A CA 1
ATOM 800 C C . LYS A 1 102 ? 8.415 -0.958 -0.160 1.00 86.69 102 LYS A C 1
ATOM 802 O O . LYS A 1 102 ? 9.362 -1.632 -0.584 1.00 86.69 102 LYS A O 1
ATOM 807 N N . TRP A 1 103 ? 7.942 0.106 -0.801 1.00 88.88 103 TRP A N 1
ATOM 808 C CA . TRP A 1 103 ? 8.490 0.600 -2.053 1.00 88.88 103 TRP A CA 1
ATOM 809 C C . TRP A 1 103 ? 9.945 1.025 -1.879 1.00 88.88 103 TRP A C 1
ATOM 811 O O . TRP A 1 103 ? 10.828 0.549 -2.601 1.00 88.88 103 TRP A O 1
ATOM 821 N N . LYS A 1 104 ? 10.210 1.861 -0.871 1.00 90.00 104 LYS A N 1
ATOM 822 C CA . LYS A 1 104 ? 11.550 2.373 -0.560 1.00 90.00 104 LYS A CA 1
ATOM 823 C C . LYS A 1 104 ? 12.526 1.262 -0.190 1.00 90.00 104 LYS A C 1
ATOM 825 O O . LYS A 1 104 ? 13.672 1.299 -0.643 1.00 90.00 104 LYS A O 1
ATOM 830 N N . THR A 1 105 ? 12.080 0.285 0.597 1.00 87.81 105 THR A N 1
ATOM 831 C CA . THR A 1 105 ? 12.958 -0.758 1.146 1.00 87.81 105 THR A CA 1
ATOM 832 C C . THR A 1 105 ? 13.234 -1.877 0.145 1.00 87.81 105 THR A C 1
ATOM 834 O O . THR A 1 105 ? 14.384 -2.281 -0.028 1.00 87.81 105 THR A O 1
ATOM 837 N N . PHE A 1 106 ? 12.201 -2.375 -0.540 1.00 83.25 106 PHE A N 1
ATOM 838 C CA . PHE A 1 106 ? 12.303 -3.599 -1.341 1.00 83.25 106 PHE A CA 1
ATOM 839 C C . PHE A 1 106 ? 12.090 -3.358 -2.833 1.00 83.25 106 PHE A C 1
ATOM 841 O O . PHE A 1 106 ? 12.891 -3.810 -3.658 1.00 83.25 106 PHE A O 1
ATOM 848 N N . ALA A 1 107 ? 11.021 -2.651 -3.198 1.00 86.62 107 ALA A N 1
ATOM 849 C CA . ALA A 1 107 ? 10.593 -2.604 -4.592 1.00 86.62 107 ALA A CA 1
ATOM 850 C C . ALA A 1 107 ? 11.520 -1.750 -5.464 1.00 86.62 107 ALA A C 1
ATOM 852 O O . ALA A 1 107 ? 11.852 -2.168 -6.570 1.00 86.62 107 ALA A O 1
ATOM 853 N N . ARG A 1 108 ? 12.010 -0.608 -4.964 1.00 90.56 108 ARG A N 1
ATOM 854 C CA . ARG A 1 108 ? 12.832 0.331 -5.746 1.00 90.56 108 ARG A CA 1
ATOM 855 C C . ARG A 1 108 ? 14.084 -0.323 -6.328 1.00 90.56 108 ARG A C 1
ATOM 857 O O . ARG A 1 108 ? 14.357 -0.187 -7.518 1.00 90.56 108 ARG A O 1
ATOM 864 N N . ASN A 1 109 ? 14.832 -1.067 -5.513 1.00 89.25 109 ASN A N 1
ATOM 865 C CA . ASN A 1 109 ? 16.063 -1.717 -5.968 1.00 89.25 109 ASN A CA 1
ATOM 866 C C . ASN A 1 109 ? 15.777 -2.866 -6.943 1.00 89.25 109 ASN A C 1
ATOM 868 O O . ASN A 1 109 ? 16.508 -3.046 -7.917 1.00 89.25 109 ASN A O 1
ATOM 872 N N . GLN A 1 110 ? 14.719 -3.642 -6.696 1.00 89.69 110 GLN A N 1
ATOM 873 C CA . GLN A 1 110 ? 14.344 -4.759 -7.560 1.00 89.69 110 GLN A CA 1
ATOM 874 C C . GLN A 1 110 ? 13.797 -4.278 -8.909 1.00 89.69 110 GLN A C 1
ATOM 876 O O . GLN A 1 110 ? 14.125 -4.847 -9.953 1.00 89.69 110 GLN A O 1
ATOM 881 N N . PHE A 1 111 ? 13.004 -3.209 -8.891 1.00 92.19 111 PHE A N 1
ATOM 882 C CA . PHE A 1 111 ? 12.480 -2.558 -10.081 1.00 92.19 111 PHE A CA 1
ATOM 883 C C . PHE A 1 111 ? 13.611 -1.965 -10.921 1.00 92.19 111 PHE A C 1
ATOM 885 O O . PHE A 1 111 ? 13.690 -2.255 -12.111 1.00 92.19 111 PHE A O 1
ATOM 892 N N . LEU A 1 112 ? 14.547 -1.232 -10.305 1.00 91.94 112 LEU A N 1
ATOM 893 C CA . LEU A 1 112 ? 15.661 -0.615 -11.028 1.00 91.94 112 LEU A CA 1
ATOM 894 C C . LEU A 1 112 ? 16.561 -1.655 -11.711 1.00 91.94 112 LEU A C 1
ATOM 896 O O . LEU A 1 112 ? 16.960 -1.456 -12.854 1.00 91.94 112 LEU A O 1
ATOM 900 N N . LYS A 1 113 ? 16.833 -2.796 -11.064 1.00 93.06 113 LYS A N 1
ATOM 901 C CA . LYS A 1 113 ? 17.593 -3.898 -11.681 1.00 93.06 113 LYS A CA 1
ATOM 902 C C . LYS A 1 113 ? 16.896 -4.460 -12.921 1.00 93.06 113 LYS A C 1
ATOM 904 O O . LYS A 1 113 ? 17.542 -4.662 -13.946 1.00 93.06 113 LYS A O 1
ATOM 909 N N . ARG A 1 114 ? 15.583 -4.705 -12.840 1.00 92.88 114 ARG A N 1
ATOM 910 C CA . ARG A 1 114 ? 14.7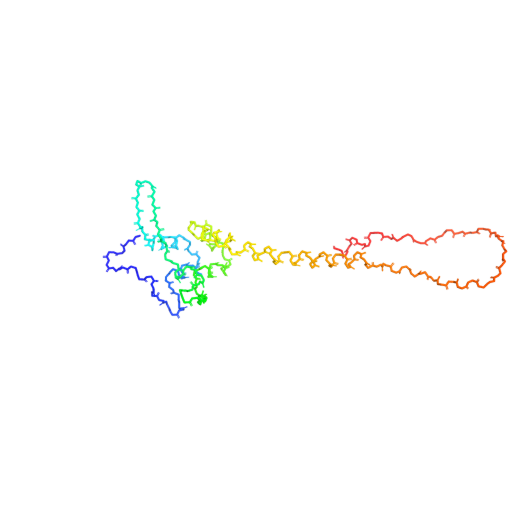89 -5.212 -13.973 1.00 92.88 114 ARG A CA 1
ATOM 911 C C . ARG A 1 114 ? 14.687 -4.182 -15.096 1.00 92.88 114 ARG A C 1
ATOM 913 O O . ARG A 1 114 ? 14.835 -4.551 -16.256 1.00 92.88 114 ARG A O 1
ATOM 920 N N . LEU A 1 115 ? 14.504 -2.911 -14.746 1.00 94.62 115 LEU A N 1
ATOM 921 C CA . LEU A 1 115 ? 14.481 -1.801 -15.693 1.00 94.62 115 LEU A CA 1
ATOM 922 C C . LEU A 1 115 ? 15.816 -1.671 -16.436 1.00 94.62 115 LEU A C 1
ATOM 924 O O . LEU A 1 115 ? 15.811 -1.489 -17.646 1.00 94.62 115 LEU A O 1
ATOM 928 N N . LEU A 1 116 ? 16.947 -1.821 -15.741 1.00 95.81 116 LEU A N 1
ATOM 929 C CA . LEU A 1 116 ? 18.280 -1.771 -16.349 1.00 95.81 116 LEU A CA 1
ATOM 930 C C . LEU A 1 116 ? 18.464 -2.910 -17.364 1.00 95.81 116 LEU A C 1
ATOM 932 O O . LEU A 1 116 ? 18.855 -2.665 -18.501 1.00 95.81 116 LEU A O 1
ATOM 936 N N . ILE A 1 117 ? 18.126 -4.146 -16.985 1.00 95.56 117 ILE A N 1
ATOM 937 C CA . ILE A 1 117 ? 18.213 -5.301 -17.895 1.00 95.56 117 ILE A CA 1
ATOM 938 C C . ILE A 1 117 ? 17.322 -5.088 -19.127 1.00 95.56 117 ILE A C 1
ATOM 940 O O . ILE A 1 117 ? 17.762 -5.334 -20.249 1.00 95.56 117 ILE A O 1
ATOM 944 N N . LEU A 1 118 ? 16.097 -4.588 -18.935 1.00 94.12 118 LEU A N 1
ATOM 945 C CA . LEU A 1 118 ? 15.184 -4.274 -20.033 1.00 94.12 118 LEU A CA 1
ATOM 946 C C . LEU A 1 118 ? 15.738 -3.163 -20.938 1.00 94.12 118 LEU A C 1
ATOM 948 O O . LEU A 1 118 ? 15.671 -3.285 -22.157 1.00 94.12 118 LEU A O 1
ATOM 952 N N . ALA A 1 119 ? 16.311 -2.107 -20.358 1.00 95.69 119 ALA A N 1
ATOM 953 C CA . ALA A 1 119 ? 16.907 -1.003 -21.102 1.00 95.69 119 ALA A CA 1
ATOM 954 C C . ALA A 1 119 ? 18.112 -1.461 -21.935 1.00 95.69 119 ALA A C 1
ATOM 956 O O . ALA A 1 119 ? 18.217 -1.089 -23.100 1.00 95.69 119 ALA A O 1
ATOM 957 N N . LEU A 1 120 ? 18.981 -2.315 -21.380 1.00 95.88 120 LEU A N 1
ATOM 958 C CA . LEU A 1 120 ? 20.084 -2.924 -22.130 1.00 95.88 120 LEU A CA 1
ATOM 959 C C . LEU A 1 120 ? 19.570 -3.805 -23.266 1.00 95.88 120 LEU A C 1
ATOM 961 O O . LEU A 1 120 ? 20.063 -3.701 -24.384 1.00 95.88 120 LEU A O 1
ATOM 965 N N . HIS A 1 121 ? 18.557 -4.633 -23.007 1.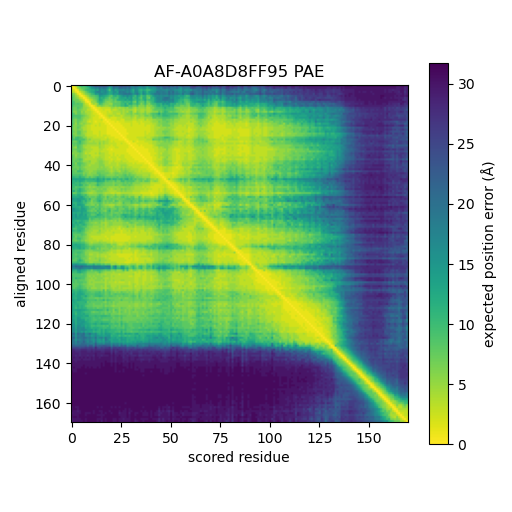00 95.38 121 HIS A N 1
ATOM 966 C CA . HIS A 1 121 ? 17.953 -5.471 -24.040 1.00 95.38 121 HIS A CA 1
ATOM 967 C C . HIS A 1 121 ? 17.357 -4.627 -25.177 1.00 95.38 121 HIS A C 1
ATOM 969 O O . HIS A 1 121 ? 17.586 -4.912 -26.351 1.00 95.38 121 HIS A O 1
ATOM 975 N N . LEU A 1 122 ? 16.632 -3.558 -24.839 1.00 93.62 122 LEU A N 1
ATOM 976 C CA . LEU A 1 122 ? 16.058 -2.632 -25.813 1.00 93.62 122 LEU A CA 1
ATOM 977 C C . LEU A 1 122 ? 17.143 -1.877 -26.593 1.00 93.62 122 LEU A C 1
ATOM 979 O O . LEU A 1 122 ? 17.009 -1.689 -27.799 1.00 93.62 122 LEU A O 1
ATOM 983 N N . PHE A 1 123 ? 18.237 -1.494 -25.933 1.00 94.75 123 PHE A N 1
ATOM 984 C CA . PHE A 1 123 ? 19.390 -0.877 -26.582 1.00 94.75 123 PHE A CA 1
ATOM 985 C C . PHE A 1 123 ? 20.064 -1.837 -27.567 1.00 94.75 123 PHE A C 1
ATOM 987 O O . PHE A 1 123 ? 20.278 -1.465 -28.716 1.00 94.75 123 PHE A O 1
ATOM 994 N N . CYS A 1 124 ? 20.324 -3.088 -27.172 1.00 91.19 124 CYS A N 1
ATOM 995 C CA . CYS A 1 124 ? 20.865 -4.113 -28.068 1.00 91.19 124 CYS A CA 1
ATOM 996 C C . CYS A 1 124 ? 19.949 -4.365 -29.271 1.00 91.19 124 CYS A C 1
ATOM 998 O O . CYS A 1 124 ? 20.438 -4.484 -30.392 1.00 91.19 124 CYS A O 1
ATOM 1000 N N . LEU A 1 125 ? 18.631 -4.409 -29.054 1.00 91.88 125 LEU A N 1
ATOM 1001 C CA . LEU A 1 125 ? 17.647 -4.577 -30.123 1.00 91.88 125 LEU A CA 1
ATOM 1002 C C . LEU A 1 125 ? 17.646 -3.373 -31.073 1.00 91.88 125 LEU A C 1
ATOM 1004 O O . LEU A 1 125 ? 17.687 -3.557 -32.286 1.00 91.88 125 LEU A O 1
ATOM 1008 N N . SER A 1 126 ? 17.675 -2.153 -30.534 1.00 92.31 126 SER A N 1
ATOM 1009 C CA . SER A 1 126 ? 17.807 -0.919 -31.314 1.00 92.31 126 SER A CA 1
ATOM 1010 C C . SER A 1 126 ? 19.086 -0.940 -32.155 1.00 92.31 126 SER A C 1
ATOM 1012 O O . SER A 1 126 ? 19.019 -0.846 -33.379 1.00 92.31 126 SER A O 1
ATOM 1014 N N . CYS A 1 127 ? 20.243 -1.187 -31.531 1.00 88.69 127 CYS A N 1
ATOM 1015 C CA . CYS A 1 127 ? 21.515 -1.346 -32.230 1.00 88.69 127 CYS A CA 1
ATOM 1016 C C . CYS A 1 127 ? 21.426 -2.406 -33.330 1.00 88.69 127 CYS A C 1
ATOM 1018 O O . CYS A 1 127 ? 21.848 -2.131 -34.443 1.00 88.69 127 CYS A O 1
ATOM 1020 N N . SER A 1 128 ? 20.841 -3.578 -33.067 1.00 88.25 128 SER A N 1
ATOM 1021 C CA . SER A 1 128 ? 20.688 -4.643 -34.067 1.00 88.25 128 SER A CA 1
ATOM 1022 C C . SER A 1 128 ? 19.846 -4.225 -35.276 1.00 88.25 128 SER A C 1
ATOM 1024 O O . SER A 1 128 ? 20.109 -4.701 -36.378 1.00 88.25 128 SER A O 1
ATOM 1026 N N . ILE A 1 129 ? 18.839 -3.371 -35.087 1.00 87.50 129 ILE A N 1
ATOM 1027 C CA . ILE A 1 129 ? 18.021 -2.837 -36.183 1.00 87.50 129 ILE A CA 1
ATOM 1028 C C . ILE A 1 129 ? 18.820 -1.808 -36.986 1.00 87.50 129 ILE A C 1
ATOM 1030 O O . ILE A 1 129 ? 18.830 -1.875 -38.211 1.00 87.50 129 ILE A O 1
ATOM 1034 N N . TYR A 1 130 ? 19.525 -0.896 -36.315 1.00 85.06 130 TYR A N 1
ATOM 1035 C CA . TYR A 1 130 ? 20.316 0.146 -36.979 1.00 85.06 130 TYR A CA 1
ATOM 1036 C C . TYR A 1 130 ? 21.577 -0.389 -37.668 1.00 85.06 130 TYR A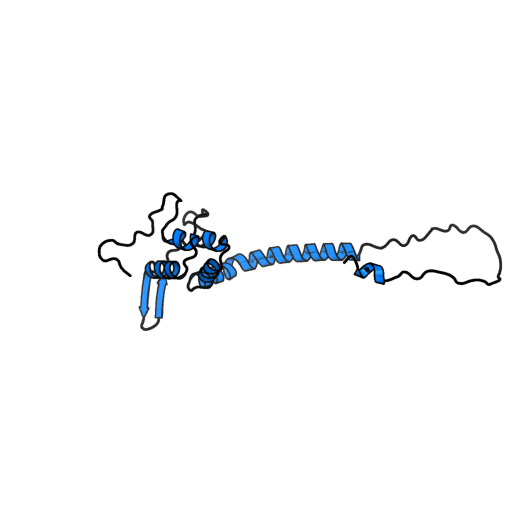 C 1
ATOM 1038 O O . TYR A 1 130 ? 21.968 0.118 -38.714 1.00 85.06 130 TYR A O 1
ATOM 1046 N N . LEU A 1 131 ? 22.212 -1.412 -37.095 1.00 75.94 131 LEU A N 1
ATOM 1047 C CA . LEU A 1 131 ? 23.395 -2.073 -37.648 1.00 75.94 131 LEU A CA 1
ATOM 1048 C C . LEU A 1 131 ? 23.055 -3.045 -38.768 1.00 75.94 131 LEU A C 1
ATOM 1050 O O . LEU A 1 131 ? 23.990 -3.539 -39.386 1.00 75.94 131 LEU A O 1
ATOM 1054 N N . ARG A 1 132 ? 21.772 -3.338 -39.030 1.00 75.94 132 ARG A N 1
ATOM 1055 C CA . ARG A 1 132 ? 21.374 -4.129 -40.194 1.00 75.94 132 ARG A CA 1
ATOM 1056 C C . ARG A 1 132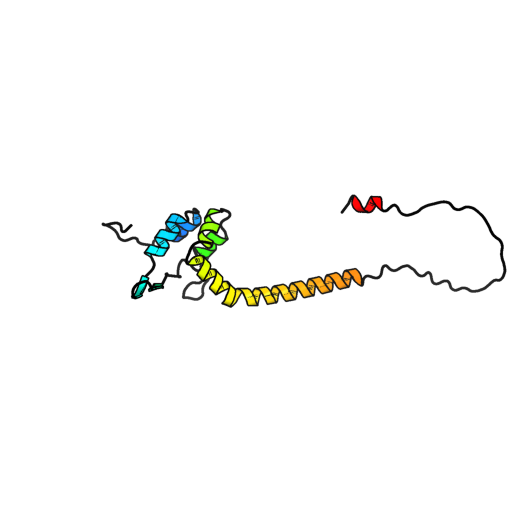 ? 21.756 -3.328 -41.444 1.00 75.94 132 ARG A C 1
ATOM 1058 O O . ARG A 1 132 ? 21.039 -2.386 -41.784 1.00 75.94 132 ARG A O 1
ATOM 1065 N N . PRO A 1 133 ? 22.853 -3.668 -42.144 1.00 63.97 133 PRO A N 1
ATOM 1066 C CA . PRO A 1 133 ? 23.197 -2.981 -43.370 1.00 63.97 133 PRO A CA 1
ATOM 1067 C C . PRO A 1 133 ? 22.148 -3.411 -44.391 1.00 63.97 133 PRO A C 1
ATOM 1069 O O . PRO A 1 133 ? 21.935 -4.608 -44.608 1.00 63.97 133 PRO A O 1
ATOM 1072 N N . VAL A 1 134 ? 21.466 -2.450 -45.006 1.00 62.97 134 VAL A N 1
ATOM 1073 C CA . VAL A 1 134 ? 20.752 -2.719 -46.253 1.00 62.97 134 VAL A CA 1
ATOM 1074 C C . VAL A 1 134 ? 21.850 -3.020 -47.266 1.00 62.97 134 VAL A C 1
ATOM 1076 O O . VAL A 1 134 ? 22.541 -2.110 -47.713 1.00 62.97 134 VAL A O 1
ATOM 1079 N N . HIS A 1 135 ? 22.091 -4.310 -47.517 1.00 55.34 135 HIS A N 1
ATOM 1080 C CA . HIS A 1 135 ? 23.015 -4.775 -48.543 1.00 55.34 135 HIS A CA 1
ATOM 1081 C C . HIS A 1 135 ? 22.541 -4.206 -49.884 1.00 55.34 135 HIS A C 1
ATOM 1083 O O . HIS A 1 135 ? 21.631 -4.740 -50.513 1.00 55.34 135 HIS A O 1
ATOM 1089 N N . VAL A 1 136 ? 23.136 -3.088 -50.293 1.00 59.66 136 VAL A N 1
ATOM 1090 C CA . VAL A 1 136 ? 23.167 -2.682 -51.692 1.00 59.66 136 VAL A CA 1
ATOM 1091 C C . VAL A 1 136 ? 24.163 -3.639 -52.328 1.00 59.66 136 VAL A C 1
ATOM 1093 O O . VAL A 1 136 ? 25.351 -3.595 -52.006 1.00 59.66 136 VAL A O 1
ATOM 1096 N N . PHE A 1 137 ? 23.647 -4.583 -53.115 1.00 51.12 137 PHE A N 1
ATOM 1097 C CA . PHE A 1 137 ? 24.452 -5.471 -53.941 1.00 51.12 137 PHE A CA 1
ATOM 1098 C C . PHE A 1 137 ? 25.407 -4.596 -54.755 1.00 51.12 137 PHE A C 1
ATOM 1100 O O . PHE A 1 137 ? 24.975 -3.734 -55.517 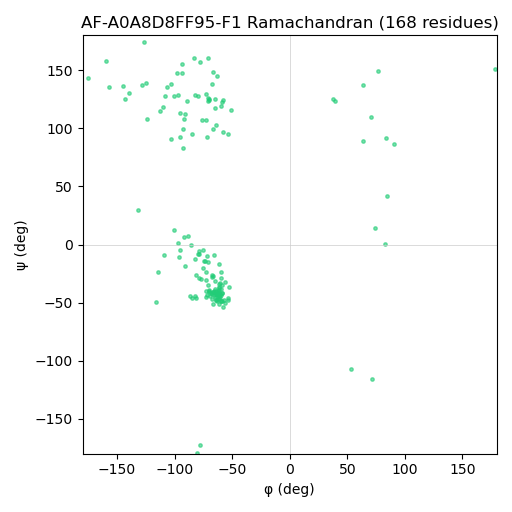1.00 51.12 137 PHE A O 1
ATOM 1107 N N . LYS A 1 138 ? 26.704 -4.745 -54.499 1.00 46.50 138 LYS A N 1
ATOM 1108 C CA . LYS A 1 138 ? 27.732 -4.254 -55.400 1.00 46.50 138 LYS A CA 1
ATOM 1109 C C . LYS A 1 138 ? 28.029 -5.448 -56.285 1.00 46.50 138 LYS A C 1
ATOM 1111 O O . LYS A 1 138 ? 28.651 -6.391 -55.809 1.00 46.50 138 LYS A O 1
ATOM 1116 N N . ASP A 1 139 ? 27.449 -5.440 -57.478 1.00 52.12 139 ASP A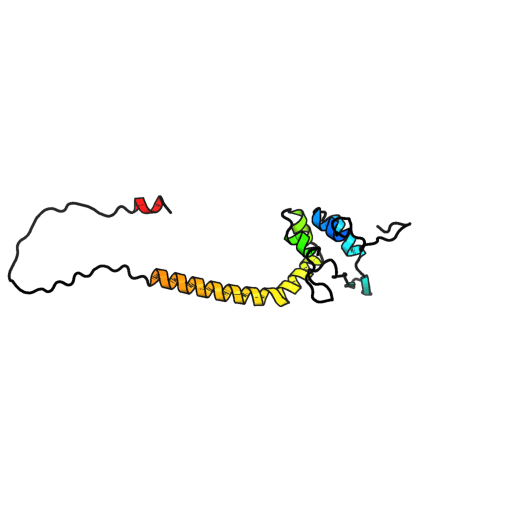 N 1
ATOM 1117 C CA . ASP A 1 139 ? 27.751 -6.439 -58.490 1.00 52.12 139 ASP A CA 1
ATOM 1118 C C . ASP A 1 139 ? 29.258 -6.365 -58.770 1.00 52.12 139 ASP A C 1
ATOM 1120 O O . ASP A 1 139 ? 29.822 -5.293 -59.015 1.00 52.12 139 ASP A O 1
ATOM 1124 N N . ASP A 1 140 ? 29.918 -7.503 -58.572 1.00 52.62 140 ASP A N 1
ATOM 1125 C CA . ASP A 1 140 ? 31.323 -7.714 -58.877 1.00 52.62 140 ASP A CA 1
ATOM 1126 C C . ASP A 1 140 ? 31.456 -7.780 -60.405 1.00 52.62 140 ASP A C 1
ATOM 1128 O O . ASP A 1 140 ? 31.290 -8.843 -60.999 1.00 52.62 140 ASP A O 1
ATOM 1132 N N . ASP A 1 141 ? 31.722 -6.644 -61.052 1.00 47.06 141 ASP A N 1
ATOM 1133 C CA . ASP A 1 141 ? 32.122 -6.638 -62.459 1.00 47.06 141 ASP A CA 1
ATOM 1134 C C . ASP A 1 141 ? 33.636 -6.873 -62.558 1.00 47.06 141 ASP A C 1
ATOM 1136 O O . ASP A 1 141 ? 34.460 -5.956 -62.456 1.00 47.06 141 ASP A O 1
ATOM 1140 N N . ASP A 1 142 ? 33.984 -8.145 -62.763 1.00 49.06 142 ASP A N 1
ATOM 1141 C CA . ASP A 1 142 ? 35.177 -8.569 -63.491 1.00 49.06 142 ASP A CA 1
ATOM 1142 C C . ASP A 1 142 ? 35.177 -7.882 -64.872 1.00 49.06 142 ASP A C 1
ATOM 1144 O O . ASP A 1 142 ? 34.539 -8.345 -65.817 1.00 49.06 142 ASP A O 1
ATOM 1148 N N . ALA A 1 143 ? 35.871 -6.750 -65.000 1.00 42.94 143 ALA A N 1
ATOM 1149 C CA . ALA A 1 143 ? 36.067 -6.079 -66.282 1.00 42.94 143 ALA A CA 1
ATOM 1150 C C . ALA A 1 143 ? 37.377 -6.548 -66.935 1.00 42.94 143 ALA A C 1
ATOM 1152 O O . ALA A 1 143 ? 38.418 -5.894 -66.825 1.00 42.94 143 ALA A O 1
ATOM 1153 N N . ASP A 1 144 ? 37.296 -7.690 -67.622 1.00 40.91 144 ASP A N 1
ATOM 1154 C CA . ASP A 1 144 ? 38.093 -7.938 -68.822 1.00 40.91 144 ASP A CA 1
ATOM 1155 C C . ASP A 1 144 ? 37.542 -7.053 -69.960 1.00 40.91 144 ASP A C 1
ATOM 1157 O O . ASP A 1 144 ? 36.382 -7.160 -70.346 1.00 40.91 144 ASP A O 1
ATOM 1161 N N . ASP A 1 145 ? 38.442 -6.244 -70.517 1.00 38.97 145 ASP A N 1
ATOM 1162 C CA . ASP A 1 145 ? 38.504 -5.827 -71.923 1.00 38.97 145 ASP A CA 1
ATOM 1163 C C . ASP A 1 145 ? 37.548 -4.747 -72.500 1.00 38.97 145 ASP A C 1
ATOM 1165 O O . ASP A 1 145 ? 36.379 -4.602 -72.156 1.00 38.97 145 ASP A O 1
ATOM 1169 N N . ALA A 1 146 ? 38.116 -4.057 -73.497 1.00 37.12 146 ALA A N 1
ATOM 1170 C CA . ALA A 1 146 ? 37.513 -3.247 -74.561 1.00 37.12 146 ALA A CA 1
ATOM 1171 C C . ALA A 1 146 ? 37.119 -1.769 -74.306 1.00 37.12 146 ALA A C 1
ATOM 1173 O O . ALA A 1 146 ? 35.995 -1.417 -73.964 1.00 37.12 146 ALA A O 1
ATOM 1174 N N . ASP A 1 147 ? 38.091 -0.899 -74.612 1.00 35.06 147 ASP A N 1
ATOM 1175 C CA . ASP A 1 147 ? 38.023 0.233 -75.558 1.00 35.06 147 ASP A CA 1
ATOM 1176 C C . ASP A 1 147 ? 36.758 1.123 -75.667 1.00 35.06 147 ASP A C 1
ATOM 1178 O O . ASP A 1 147 ? 35.704 0.726 -76.149 1.00 35.06 147 ASP A O 1
ATOM 1182 N N . GLY A 1 148 ? 36.985 2.431 -75.473 1.00 34.56 148 GLY A N 1
ATOM 1183 C CA . GLY A 1 148 ? 36.843 3.373 -76.594 1.00 34.56 148 GLY A CA 1
ATOM 1184 C C . GLY A 1 148 ? 35.492 4.062 -76.865 1.00 34.56 148 GLY A C 1
ATOM 1185 O O . GLY A 1 148 ? 34.802 3.707 -77.806 1.00 34.56 148 GLY A O 1
ATOM 1186 N N . VAL A 1 149 ? 35.271 5.197 -76.181 1.00 33.62 149 VAL A N 1
ATOM 1187 C CA . VAL A 1 149 ? 34.812 6.498 -76.748 1.00 33.62 149 VAL A CA 1
ATOM 1188 C C . VAL A 1 149 ? 33.356 6.654 -77.277 1.00 33.62 149 VAL A C 1
ATOM 1190 O O . VAL A 1 149 ? 32.997 6.194 -78.350 1.00 33.62 149 VAL A O 1
ATOM 1193 N N . THR A 1 150 ? 32.593 7.446 -76.498 1.00 37.34 150 THR A N 1
ATOM 1194 C CA . THR A 1 150 ? 31.572 8.497 -76.793 1.00 37.34 150 THR A CA 1
ATOM 1195 C C . THR A 1 150 ? 30.580 8.377 -77.965 1.00 37.34 150 THR A C 1
ATOM 1197 O O . THR A 1 150 ? 30.986 8.433 -79.118 1.00 37.34 150 THR A O 1
ATOM 1200 N N . ASP A 1 151 ? 29.274 8.481 -77.672 1.00 30.59 151 ASP A N 1
ATOM 1201 C CA . ASP A 1 151 ? 28.454 9.690 -77.928 1.00 30.59 151 ASP A CA 1
ATOM 1202 C C . ASP A 1 151 ? 27.018 9.541 -77.362 1.00 30.59 151 ASP A C 1
ATOM 1204 O O . ASP A 1 151 ? 26.444 8.455 -77.346 1.00 30.59 151 ASP A O 1
ATOM 1208 N N . ALA A 1 152 ? 26.462 10.644 -76.847 1.00 36.34 152 ALA A N 1
ATOM 1209 C CA . ALA A 1 152 ? 25.085 10.792 -76.337 1.00 36.34 152 ALA A CA 1
ATOM 1210 C C . ALA A 1 152 ? 24.068 10.952 -77.501 1.00 36.34 152 ALA A C 1
ATOM 1212 O O . ALA A 1 152 ? 24.506 10.960 -78.653 1.00 36.34 152 ALA A O 1
ATOM 1213 N N . PRO A 1 153 ? 22.762 11.248 -77.295 1.00 55.00 153 PRO A N 1
ATOM 1214 C CA . PRO A 1 153 ? 21.875 11.185 -76.115 1.00 55.00 153 PRO A CA 1
ATOM 1215 C C . PRO A 1 153 ? 20.585 10.364 -76.410 1.00 55.00 153 PRO A C 1
ATOM 1217 O O . PRO A 1 153 ? 20.366 10.019 -77.561 1.00 55.00 153 PRO A O 1
ATOM 1220 N N . ASP A 1 154 ? 19.711 10.087 -75.430 1.00 29.77 154 ASP A N 1
ATOM 1221 C CA . ASP A 1 154 ? 18.250 10.344 -75.529 1.00 29.77 154 ASP A CA 1
ATOM 1222 C C . ASP A 1 154 ? 17.481 9.889 -74.268 1.00 29.77 154 ASP A C 1
ATOM 1224 O O . ASP A 1 154 ? 17.850 8.921 -73.609 1.00 29.77 154 ASP A O 1
ATOM 1228 N N . ALA A 1 155 ? 16.379 10.597 -74.020 1.00 34.03 155 ALA A N 1
ATOM 1229 C CA . ALA A 1 155 ? 15.162 10.178 -73.329 1.00 34.03 155 ALA A CA 1
ATOM 1230 C C . ALA A 1 155 ? 15.255 9.783 -71.846 1.00 34.03 155 ALA A C 1
ATOM 1232 O O . ALA A 1 155 ? 15.350 8.623 -71.454 1.00 34.03 155 ALA A O 1
ATOM 1233 N N . SER A 1 156 ? 15.095 10.807 -71.010 1.00 44.41 156 SER A N 1
ATOM 1234 C CA . SER A 1 156 ? 14.482 10.709 -69.689 1.00 44.41 156 SER A CA 1
ATOM 1235 C C . SER A 1 156 ? 13.055 10.160 -69.784 1.00 44.41 156 SER A C 1
ATOM 1237 O O . SER A 1 156 ? 12.243 10.804 -70.439 1.00 44.41 156 SER A O 1
ATOM 1239 N N . ASP A 1 157 ? 12.754 9.074 -69.072 1.00 36.41 157 ASP A N 1
ATOM 1240 C CA . ASP A 1 157 ? 11.432 8.798 -68.495 1.00 36.41 157 ASP A CA 1
ATOM 1241 C C . ASP A 1 157 ? 11.554 7.817 -67.305 1.00 36.41 157 ASP A C 1
ATOM 1243 O O . ASP A 1 157 ? 12.254 6.812 -67.407 1.00 36.41 157 ASP A O 1
ATOM 1247 N N . ASP A 1 158 ? 10.836 8.157 -66.220 1.00 40.00 158 ASP A N 1
ATOM 1248 C CA . ASP A 1 158 ? 10.246 7.295 -65.168 1.00 40.00 158 ASP A CA 1
ATOM 1249 C C . ASP A 1 158 ? 11.154 6.442 -64.235 1.00 40.00 158 ASP A C 1
ATOM 1251 O O . ASP A 1 158 ? 12.095 5.790 -64.660 1.00 40.00 158 ASP A O 1
ATOM 1255 N N . GLU A 1 159 ? 10.971 6.320 -62.913 1.00 42.81 159 GLU A N 1
ATOM 1256 C CA . GLU A 1 159 ? 9.951 6.766 -61.955 1.00 42.81 159 GLU A CA 1
ATOM 1257 C C . GLU A 1 159 ? 10.621 7.111 -60.608 1.00 42.81 159 GLU A C 1
ATOM 1259 O O . GLU A 1 159 ? 11.456 6.368 -60.083 1.00 42.81 159 GLU A O 1
ATOM 1264 N N . GLY A 1 160 ? 10.216 8.228 -60.001 1.00 45.94 160 GLY A N 1
ATOM 1265 C CA . GLY A 1 160 ? 10.543 8.555 -58.614 1.00 45.94 160 GLY A CA 1
ATOM 1266 C C . GLY A 1 160 ? 9.592 7.850 -57.643 1.00 45.94 160 GLY A C 1
ATOM 1267 O O . GLY A 1 160 ? 8.378 7.959 -57.771 1.00 45.94 160 GLY A O 1
ATOM 1268 N N . ILE A 1 161 ? 10.146 7.155 -56.649 1.00 55.91 161 ILE A N 1
ATOM 1269 C CA . ILE A 1 161 ? 9.406 6.393 -55.631 1.00 55.91 161 ILE A CA 1
ATOM 1270 C C . ILE A 1 161 ? 8.471 7.316 -54.825 1.00 55.91 161 ILE A C 1
ATOM 1272 O O . ILE A 1 161 ? 8.921 8.228 -54.128 1.00 55.91 161 ILE A O 1
ATOM 1276 N N . ASP A 1 162 ? 7.167 7.040 -54.889 1.00 51.50 162 ASP A N 1
ATOM 1277 C CA . ASP A 1 162 ? 6.115 7.804 -54.217 1.00 51.50 162 ASP A CA 1
ATOM 1278 C C . ASP A 1 162 ? 6.051 7.511 -52.701 1.00 51.50 162 ASP A C 1
ATOM 1280 O O . ASP A 1 162 ? 5.588 6.462 -52.234 1.00 51.50 162 ASP A O 1
ATOM 1284 N N . LEU A 1 163 ? 6.502 8.494 -51.917 1.00 57.59 163 LEU A N 1
ATOM 1285 C CA . LEU A 1 163 ? 6.532 8.517 -50.448 1.00 57.59 163 LEU A CA 1
ATOM 1286 C C . LEU A 1 163 ? 5.140 8.516 -49.790 1.00 57.59 163 LEU A C 1
ATOM 1288 O O . LEU A 1 163 ? 5.039 8.357 -48.569 1.00 57.59 163 LEU A O 1
ATOM 1292 N N . THR A 1 164 ? 4.057 8.675 -50.552 1.00 56.22 164 THR A N 1
ATOM 1293 C CA . THR A 1 164 ? 2.696 8.709 -49.993 1.00 56.22 164 THR A CA 1
ATOM 1294 C C . THR A 1 164 ? 2.171 7.330 -49.579 1.00 56.22 164 THR A C 1
ATOM 1296 O O . THR A 1 164 ? 1.304 7.238 -48.705 1.00 56.22 164 THR A O 1
ATOM 1299 N N . THR A 1 165 ? 2.739 6.243 -50.109 1.00 54.88 165 THR A N 1
ATOM 1300 C CA . THR A 1 165 ? 2.292 4.869 -49.804 1.00 54.88 165 THR A CA 1
ATOM 1301 C C . THR A 1 165 ? 2.690 4.416 -48.391 1.00 54.88 165 THR A C 1
ATOM 1303 O O . THR A 1 165 ? 2.024 3.571 -47.792 1.00 54.88 165 THR A O 1
ATOM 1306 N N . TRP A 1 166 ? 3.734 5.017 -47.809 1.00 51.50 166 TRP A N 1
ATOM 1307 C CA . TRP A 1 166 ? 4.287 4.602 -46.514 1.00 51.50 166 TRP A CA 1
ATOM 1308 C C . TRP A 1 166 ? 3.444 5.055 -45.311 1.00 51.50 166 TRP A C 1
ATOM 1310 O O . TRP A 1 166 ? 3.363 4.351 -44.310 1.00 51.50 166 TRP A O 1
ATOM 1320 N N . PHE A 1 167 ? 2.735 6.183 -45.419 1.00 53.22 167 PHE A N 1
ATOM 1321 C CA . PHE A 1 167 ? 1.896 6.708 -44.330 1.00 53.22 167 PHE A CA 1
ATOM 1322 C C . PHE A 1 167 ? 0.541 6.008 -44.179 1.00 53.22 167 PHE A C 1
ATOM 1324 O O . PHE A 1 167 ? -0.202 6.311 -43.249 1.00 53.22 167 PHE A O 1
ATOM 1331 N N . ARG A 1 168 ? 0.184 5.092 -45.086 1.00 48.94 168 ARG A N 1
ATOM 1332 C CA . ARG A 1 168 ? -1.154 4.481 -45.100 1.00 48.94 168 ARG A CA 1
ATOM 1333 C C . ARG A 1 168 ? -1.245 3.132 -44.381 1.00 48.94 168 ARG A C 1
ATOM 1335 O O . ARG A 1 168 ? -2.353 2.661 -44.154 1.00 48.94 168 ARG A O 1
ATOM 1342 N N . TYR A 1 169 ? -0.112 2.534 -44.016 1.00 47.03 169 TYR A N 1
ATOM 1343 C CA . TYR A 1 169 ? -0.028 1.242 -43.318 1.00 47.03 169 TYR A CA 1
ATOM 1344 C C . TYR A 1 169 ? 0.917 1.285 -42.099 1.00 47.03 169 TYR A C 1
ATOM 1346 O O . TYR A 1 169 ? 1.527 0.273 -41.754 1.00 47.03 169 TYR A O 1
ATOM 1354 N N . GLY A 1 170 ? 1.047 2.455 -41.464 1.00 40.44 170 GLY A N 1
ATOM 1355 C CA . GLY A 1 170 ? 1.737 2.655 -40.184 1.00 40.44 170 GLY A CA 1
ATOM 1356 C C . GLY A 1 170 ? 0.765 3.023 -39.076 1.00 40.44 170 GLY A C 1
ATOM 1357 O O . GLY A 1 170 ? -0.181 3.786 -39.374 1.00 40.44 170 GLY A O 1
#

Sequence (170 aa):
LRHPKLPCKNGIVNEAGLTPLTLACRIGRDEVFREMLELSAREFWRYSNITCSGYPLNALDTLMPDGSTNWNSALFIILNGTKEEHLNMLDGGIVERLLDEKWKTFARNQFLKRLLILALHLFCLSCSIYLRPVHVFKDDDDADDADGVTDAPDASDDEGIDLTTWFRYG

Solvent-accessible surface area (backbone atoms only — not comparable to full-atom values): 10682 Å² total; per-residue (Å²): 137,82,62,94,87,56,79,90,69,68,81,53,56,49,100,85,69,38,24,64,61,35,44,29,39,67,75,40,41,42,70,62,38,52,53,54,50,59,70,58,41,42,76,78,50,72,59,96,92,48,73,45,66,48,68,76,49,71,57,43,37,47,54,37,99,85,74,48,76,41,84,76,8,27,51,51,43,26,71,72,43,93,48,70,43,27,52,55,46,42,74,40,73,66,48,36,53,51,49,51,52,45,35,70,72,54,44,51,64,56,49,51,54,53,50,48,54,50,52,51,51,51,48,53,51,50,48,55,59,73,66,53,73,82,79,72,82,74,80,84,76,84,79,81,83,82,84,84,84,89,84,87,88,84,82,91,76,89,82,82,86,71,72,72,67,63,71,76,82,110

Radius of gyration: 34.11 Å; Cα contacts (8 Å, |Δi|>4): 117; chains: 1; bounding box: 62×36×103 Å

Mean predicted aligned error: 14.89 Å

Nearest PDB structures (foldseek):
  8fob-assembly1_A  TM=8.209E-01  e=1.333E-06  Homo sapiens
  7d2k-assembly1_A  TM=7.961E-01  e=3.477E-06  Rattus norvegicus
  5woa-assembly1_A  TM=8.004E-01  e=3.706E-06  Rattus norvegicus
  6d7o-assembly1_A  TM=7.719E-01  e=6.589E-06  Rattus norvegicus
  6bob-assembly1_A  TM=7.056E-01  e=9.062E-05  Rattus norvegicus

Organism: Culex pipiens (NCBI:txid7175)

Secondary structure (DSSP, 8-state):
---SSS---TT---TTS--HHHHHHHHT-HHHHHHHHHHH-EEEEEETTEEEEE---TTTSSB-TTS-B-TT-HHHHHHT--SHHHHHHHSSTHHHHHHHHHIIIIIHHHHHHHHHHHHHHHHHHHHHHHT-------------------------------GGGGGG--